Protein AF-A0A699RQ75-F1 (afdb_monomer_lite)

Radius of gyration: 29.53 Å; chains: 1; bounding box: 71×36×92 Å

InterPro domains:
  IPR000270 PB1 domain [PF00564] (48-129)
  IPR000270 PB1 domain [SM00666] (47-130)
  IPR045012 Protein NLP [PTHR32002] (38-127)
  IPR053793 PB1-like domain [PS51745] (47-130)

Organism: Tanacetum cinerariifolium (NCBI:txid118510)

Foldseek 3Di:
DDDDDDDDDDDDDDDDDDDDPVVVVVVVVVVVVVVVVVVVVVVPQLWAWEWEDEPNDIDIDTDGLVVWDQVVQVVVCVVVVHDRPQKWKWFQFLVRDTHTDPTSVSVVVQQVRDPDPPDHSYTYIYIGGPDDPPPPPDD

Sequence (139 aa):
TKIPKLIQAPVVTSTSEEAPASVVAAQFKETMREQFIENATKSRVKILTIKATYNENMVKFPFTLLDGLEKLKEMVATRFQLKPGSFKLKYVDKDGDEILIACDTDLMGSVGDSKQPVNSSVIRLLVFSAAPYQCTIYM

Secondary structure (DSSP, 8-state):
--PPPP-PPP----------THHHHHHHHHHHHHHHHHHHHHS---EEEEEEEETTEEEEEEEEGGGHHHHHHHHHHHHHTPPTTSEEEEEE-SSS-EEE--SHHHHHHTTTS-SS-TT--EEEEEEEE----------

pLDDT: mean 72.74, std 22.21, range [28.16, 97.19]

Structure (mmCIF, N/CA/C/O backbone):
data_AF-A0A699RQ75-F1
#
_entry.id   AF-A0A699RQ75-F1
#
loop_
_atom_site.group_PDB
_atom_site.id
_atom_site.type_symbol
_atom_site.label_atom_id
_atom_site.label_alt_id
_atom_site.label_comp_id
_atom_site.label_asym_id
_atom_site.label_entity_id
_atom_site.label_seq_id
_atom_site.pdbx_PDB_ins_code
_atom_site.Cartn_x
_atom_site.Cartn_y
_atom_site.Cartn_z
_atom_site.occupancy
_atom_site.B_iso_or_equiv
_atom_site.auth_seq_id
_atom_site.auth_comp_id
_atom_site.auth_asym_id
_atom_site.auth_atom_id
_atom_site.pdbx_PDB_model_num
ATOM 1 N N . THR A 1 1 ? 54.464 -14.192 -54.709 1.00 39.09 1 THR A N 1
ATOM 2 C CA . THR A 1 1 ? 54.942 -13.240 -53.684 1.00 39.09 1 THR A CA 1
ATOM 3 C C . THR A 1 1 ? 55.062 -11.875 -54.326 1.00 39.09 1 THR A C 1
ATOM 5 O O . THR A 1 1 ? 55.949 -11.678 -55.144 1.00 39.09 1 THR A O 1
ATOM 8 N N . LYS A 1 2 ? 54.107 -10.972 -54.084 1.00 41.41 2 LYS A N 1
ATOM 9 C CA . LYS A 1 2 ? 54.086 -9.635 -54.696 1.00 41.41 2 LYS A CA 1
ATOM 10 C C . LYS A 1 2 ? 53.801 -8.630 -53.585 1.00 41.41 2 LYS A C 1
ATOM 12 O O . LYS A 1 2 ? 52.684 -8.546 -53.092 1.00 41.41 2 LYS A O 1
ATOM 17 N N . ILE A 1 3 ? 54.866 -7.976 -53.140 1.00 43.72 3 ILE A N 1
ATOM 18 C CA . ILE A 1 3 ? 54.873 -6.954 -52.093 1.00 43.72 3 ILE A CA 1
ATOM 19 C C . ILE A 1 3 ? 54.299 -5.668 -52.708 1.00 43.72 3 ILE A C 1
ATOM 21 O O . ILE A 1 3 ? 54.833 -5.226 -53.730 1.00 43.72 3 ILE A O 1
ATOM 25 N N . PRO A 1 4 ? 53.243 -5.049 -52.154 1.00 38.00 4 PRO A N 1
ATOM 26 C CA . PRO A 1 4 ? 52.854 -3.708 -52.555 1.00 38.00 4 PRO A CA 1
ATOM 27 C C . PRO A 1 4 ? 53.737 -2.662 -51.866 1.00 38.00 4 PRO A C 1
ATOM 29 O O . PRO A 1 4 ? 54.040 -2.739 -50.677 1.00 38.00 4 PRO A O 1
ATOM 32 N N . LYS A 1 5 ? 54.145 -1.689 -52.679 1.00 39.38 5 LYS A N 1
ATOM 33 C CA . LYS A 1 5 ? 54.953 -0.515 -52.354 1.00 39.38 5 LYS A CA 1
ATOM 34 C C . LYS A 1 5 ? 54.253 0.389 -51.332 1.00 39.38 5 LYS A C 1
ATOM 36 O O . LYS A 1 5 ? 53.074 0.696 -51.474 1.00 39.38 5 LYS A O 1
ATOM 41 N N . LEU A 1 6 ? 55.051 0.854 -50.373 1.00 35.66 6 LEU A N 1
ATOM 42 C CA . LEU A 1 6 ? 54.799 1.955 -49.444 1.00 35.66 6 LEU A CA 1
ATOM 43 C C . LEU A 1 6 ? 54.396 3.225 -50.219 1.00 35.66 6 LEU A C 1
ATOM 45 O O . LEU A 1 6 ? 55.161 3.682 -51.070 1.00 35.66 6 LEU A O 1
ATOM 49 N N . ILE A 1 7 ? 53.239 3.812 -49.906 1.00 38.34 7 ILE A N 1
ATOM 50 C CA . ILE A 1 7 ? 52.962 5.221 -50.211 1.00 38.34 7 ILE A CA 1
ATOM 51 C C . ILE A 1 7 ? 53.075 5.998 -48.903 1.00 38.34 7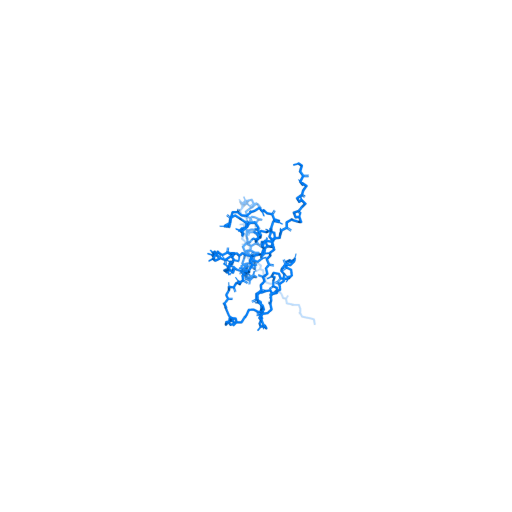 ILE A C 1
ATOM 53 O O . ILE A 1 7 ? 52.531 5.609 -47.872 1.00 38.34 7 ILE A O 1
ATOM 57 N N . GLN A 1 8 ? 53.892 7.041 -48.979 1.00 36.16 8 GLN A N 1
ATOM 58 C CA . GLN A 1 8 ? 54.394 7.866 -47.893 1.00 36.16 8 GLN A CA 1
ATOM 59 C C . GLN A 1 8 ? 53.300 8.753 -47.288 1.00 36.16 8 GLN A C 1
ATOM 61 O O . GLN A 1 8 ? 52.435 9.271 -47.992 1.00 36.16 8 GLN A O 1
ATOM 66 N N . ALA A 1 9 ? 53.394 8.944 -45.973 1.00 39.03 9 ALA A N 1
ATOM 67 C CA . ALA A 1 9 ? 52.629 9.924 -45.216 1.00 39.03 9 ALA A CA 1
ATOM 68 C C . ALA A 1 9 ? 53.045 11.361 -45.586 1.00 39.03 9 ALA A C 1
ATOM 70 O O . ALA A 1 9 ? 54.227 11.597 -45.858 1.00 39.03 9 ALA A O 1
ATOM 71 N N . PRO A 1 10 ? 52.134 12.346 -45.526 1.00 37.94 10 PRO A N 1
ATOM 72 C CA . PRO A 1 10 ? 52.540 13.736 -45.476 1.00 37.94 10 PRO A CA 1
ATOM 73 C C . PRO A 1 10 ? 53.086 14.058 -44.080 1.00 37.94 10 PRO A C 1
ATOM 75 O O . PRO A 1 10 ? 52.401 13.949 -43.065 1.00 37.94 10 PRO A O 1
ATOM 78 N N . VAL A 1 11 ? 54.353 14.463 -44.068 1.00 37.53 11 VAL A N 1
ATOM 79 C CA . VAL A 1 11 ? 54.998 15.210 -42.990 1.00 37.53 11 VAL A CA 1
ATOM 80 C C . VAL A 1 11 ? 54.204 16.497 -42.766 1.00 37.53 11 VAL A C 1
ATOM 82 O O . VAL A 1 11 ? 54.163 17.352 -43.648 1.00 37.53 11 VAL A O 1
ATOM 85 N N . VAL A 1 12 ? 53.600 16.652 -41.588 1.00 35.28 12 VAL A N 1
ATOM 86 C CA . VAL A 1 12 ? 53.259 17.973 -41.053 1.00 35.28 12 VAL A CA 1
ATOM 87 C C . VAL A 1 12 ? 53.951 18.108 -39.708 1.00 35.28 12 VAL A C 1
ATOM 89 O O . VAL A 1 12 ? 53.697 17.376 -38.755 1.00 35.28 12 VAL A O 1
ATOM 92 N N . THR A 1 13 ? 54.914 19.016 -39.730 1.00 29.62 13 THR A N 1
ATOM 93 C CA . THR A 1 13 ? 55.831 19.409 -38.676 1.00 29.62 13 THR A CA 1
ATOM 94 C C . THR A 1 13 ? 55.101 19.888 -37.422 1.00 29.62 13 THR A C 1
ATOM 96 O O . THR A 1 13 ? 54.153 20.664 -37.480 1.00 29.62 13 THR A O 1
ATOM 99 N N . SER A 1 14 ? 55.619 19.414 -36.294 1.00 36.25 14 SER A N 1
ATOM 100 C CA . SER A 1 14 ? 55.403 19.813 -34.905 1.00 36.25 14 SER A CA 1
ATOM 101 C C . SER A 1 14 ? 55.083 21.292 -34.657 1.00 36.25 14 SER A C 1
ATOM 103 O O . SER A 1 14 ? 55.879 22.166 -34.998 1.00 36.25 14 SER A O 1
ATOM 105 N N . THR A 1 15 ? 54.039 21.562 -33.874 1.00 28.16 15 THR A N 1
ATOM 106 C CA . THR A 1 15 ? 54.118 22.558 -32.795 1.00 28.16 15 THR A CA 1
ATOM 107 C C . THR A 1 15 ? 53.268 22.065 -31.626 1.00 28.16 15 THR A C 1
ATOM 109 O O . THR A 1 15 ? 52.107 21.704 -31.782 1.00 28.16 15 THR A O 1
ATOM 112 N N . SER A 1 16 ? 53.922 21.947 -30.479 1.00 46.09 16 SER A N 1
ATOM 113 C CA . SER A 1 16 ? 53.408 21.532 -29.182 1.00 46.09 16 SER A CA 1
ATOM 114 C C . SER A 1 16 ? 52.392 22.525 -28.622 1.00 46.09 16 SER A C 1
ATOM 116 O O . SER A 1 16 ? 52.750 23.682 -28.420 1.00 46.09 16 SER A O 1
ATOM 118 N N . GLU A 1 17 ? 51.201 22.056 -28.253 1.00 43.78 17 GLU A N 1
ATOM 119 C CA . GLU A 1 17 ? 50.480 22.616 -27.108 1.00 43.78 17 GLU A CA 1
ATOM 120 C C . GLU A 1 17 ? 49.604 21.529 -26.468 1.00 43.78 17 GLU A C 1
ATOM 122 O O . GLU A 1 17 ? 48.671 20.990 -27.062 1.00 43.78 17 GLU A O 1
ATOM 127 N N . GLU A 1 18 ? 50.011 21.133 -25.267 1.00 45.97 18 GLU A N 1
ATOM 128 C CA . GLU A 1 18 ? 49.393 20.131 -24.407 1.00 45.97 18 GLU A CA 1
ATOM 129 C C . GLU A 1 18 ? 48.084 20.700 -23.827 1.00 45.97 18 GLU A C 1
ATOM 131 O O . GLU A 1 18 ? 48.111 21.613 -23.003 1.00 45.97 18 GLU A O 1
ATOM 136 N N . ALA A 1 19 ? 46.927 20.163 -24.220 1.00 50.69 19 ALA A N 1
ATOM 137 C CA . ALA A 1 19 ? 45.686 20.340 -23.462 1.00 50.69 19 ALA A CA 1
ATOM 138 C C . ALA A 1 19 ? 45.546 19.162 -22.474 1.00 50.69 19 ALA A C 1
ATOM 140 O O . ALA A 1 19 ? 45.756 18.012 -22.872 1.00 50.69 19 ALA A O 1
ATOM 141 N N . PRO A 1 20 ? 45.227 19.398 -21.187 1.00 47.38 20 PRO A N 1
ATOM 142 C CA . PRO A 1 20 ? 45.427 18.402 -20.140 1.00 47.38 20 PRO A CA 1
ATOM 143 C C . PRO A 1 20 ? 44.489 17.198 -20.299 1.00 47.38 20 PRO A C 1
ATOM 145 O O . PRO A 1 20 ? 43.290 17.341 -20.544 1.00 47.38 20 PRO A O 1
ATOM 148 N N . ALA A 1 21 ? 45.023 15.999 -20.041 1.00 48.56 21 ALA A N 1
ATOM 149 C CA . ALA A 1 21 ? 44.322 14.708 -20.026 1.00 48.56 21 ALA A CA 1
ATOM 150 C C . ALA A 1 21 ? 43.077 14.640 -19.101 1.00 48.56 21 ALA A C 1
ATOM 152 O O . ALA A 1 21 ? 42.370 13.631 -19.073 1.00 48.56 21 ALA A O 1
ATOM 153 N N . SER A 1 22 ? 42.785 15.702 -18.344 1.00 50.28 22 SER A N 1
ATOM 154 C CA . SER A 1 22 ? 41.638 15.815 -17.441 1.00 50.28 22 SER A CA 1
ATOM 155 C C . SER A 1 22 ? 40.298 16.031 -18.157 1.00 50.28 22 SER A C 1
ATOM 157 O O . SER A 1 22 ? 39.270 15.613 -17.626 1.00 50.28 22 SER A O 1
ATOM 159 N N . VAL A 1 23 ? 40.282 16.626 -19.356 1.00 47.28 23 VAL A N 1
ATOM 160 C CA . VAL A 1 23 ? 39.027 16.983 -20.052 1.00 47.28 23 VAL A CA 1
ATOM 161 C C . VAL A 1 23 ? 38.372 15.757 -20.706 1.00 47.28 23 VAL A C 1
ATOM 163 O O . VAL A 1 23 ? 37.165 15.546 -20.585 1.00 47.28 23 VAL A O 1
ATOM 166 N N . VAL A 1 24 ? 39.178 14.872 -21.302 1.00 46.12 24 VAL A N 1
ATOM 167 C CA . VAL A 1 24 ? 38.698 13.662 -22.000 1.00 46.12 24 VAL A CA 1
ATOM 168 C C . VAL A 1 24 ? 38.144 12.619 -21.015 1.00 46.12 24 VAL A C 1
ATOM 170 O O . VAL A 1 24 ? 37.141 11.958 -21.284 1.00 46.12 24 VAL A O 1
ATOM 173 N N . ALA A 1 25 ? 38.744 12.508 -19.824 1.00 49.12 25 ALA A N 1
ATOM 174 C CA . ALA A 1 25 ? 38.281 11.599 -18.774 1.00 49.12 25 ALA A CA 1
ATOM 175 C C . ALA A 1 25 ? 36.965 12.053 -18.113 1.00 49.12 25 ALA A C 1
ATOM 177 O O . ALA A 1 25 ? 36.227 11.217 -17.590 1.00 49.12 25 ALA A O 1
ATOM 178 N N . ALA A 1 26 ? 36.663 13.355 -18.123 1.00 47.38 26 ALA A N 1
ATOM 179 C CA . ALA A 1 26 ? 35.400 13.891 -17.620 1.00 47.38 26 ALA A CA 1
ATOM 180 C C . ALA A 1 26 ? 34.248 13.619 -18.604 1.00 47.38 26 ALA A C 1
ATOM 182 O O . ALA A 1 26 ? 33.221 13.078 -18.195 1.00 47.38 26 ALA A O 1
ATOM 183 N N . GLN A 1 27 ? 34.467 13.848 -19.905 1.00 46.44 27 GLN A N 1
ATOM 184 C CA . GLN A 1 27 ? 33.473 13.571 -20.954 1.00 46.44 27 GLN A CA 1
ATOM 185 C C . GLN A 1 27 ? 33.094 12.084 -21.048 1.00 46.44 27 GLN A C 1
ATOM 187 O O . GLN A 1 27 ? 31.926 11.750 -21.260 1.00 46.44 27 GLN A O 1
ATOM 192 N N . PHE A 1 28 ? 34.042 11.170 -20.808 1.00 48.09 28 PHE A N 1
ATOM 193 C CA . PHE A 1 28 ? 33.754 9.731 -20.775 1.00 48.09 28 PHE A CA 1
ATOM 194 C C . PHE A 1 28 ? 32.910 9.319 -19.550 1.00 48.09 28 PHE A C 1
ATOM 196 O O . PHE A 1 28 ? 32.088 8.406 -19.628 1.00 48.09 28 PHE A O 1
ATOM 203 N N . LYS A 1 29 ? 33.072 10.010 -18.412 1.00 50.50 29 LYS A N 1
ATOM 204 C CA . LYS A 1 29 ? 32.315 9.743 -17.175 1.00 50.50 29 LYS A CA 1
ATOM 205 C C . LYS A 1 29 ? 30.895 10.303 -17.216 1.00 50.50 29 LYS A C 1
ATOM 207 O O . LYS A 1 29 ? 30.004 9.715 -16.607 1.00 50.50 29 LYS A O 1
ATOM 212 N N . GLU A 1 30 ? 30.687 11.412 -17.915 1.00 53.38 30 GLU A N 1
ATOM 213 C CA . GLU A 1 30 ? 29.378 12.056 -18.060 1.00 53.38 30 GLU A CA 1
ATOM 214 C C . GLU A 1 30 ? 28.479 11.266 -19.020 1.00 53.38 30 GLU A C 1
ATOM 216 O O . GLU A 1 30 ? 27.371 10.884 -18.647 1.00 53.38 30 GLU A O 1
ATOM 221 N N . THR A 1 31 ? 29.037 10.829 -20.154 1.00 46.59 31 THR A N 1
ATOM 222 C CA . THR A 1 31 ? 28.352 9.965 -21.135 1.00 46.59 31 THR A CA 1
ATOM 223 C C . THR A 1 31 ? 27.869 8.639 -20.527 1.00 46.59 31 THR A C 1
ATOM 225 O O . THR A 1 31 ? 26.768 8.178 -20.822 1.00 46.59 31 THR A O 1
ATOM 228 N N . MET A 1 32 ? 28.651 8.018 -19.631 1.00 58.22 32 MET A N 1
ATOM 229 C CA . MET A 1 32 ? 28.220 6.793 -18.938 1.00 58.22 32 MET A CA 1
ATOM 230 C C . MET A 1 32 ? 27.121 7.044 -17.897 1.00 58.22 32 MET A C 1
ATOM 232 O O . MET A 1 32 ? 26.262 6.183 -17.711 1.00 58.22 32 MET A O 1
ATOM 236 N N . ARG A 1 33 ? 27.116 8.202 -17.218 1.00 59.38 33 ARG A N 1
ATOM 237 C CA . ARG A 1 33 ? 26.035 8.565 -16.283 1.00 59.38 33 ARG A CA 1
ATOM 238 C C . ARG A 1 33 ? 24.737 8.833 -17.029 1.00 59.38 33 ARG A C 1
ATOM 240 O O . ARG A 1 33 ? 23.702 8.342 -16.598 1.00 59.38 33 ARG A O 1
ATOM 247 N N . GLU A 1 34 ? 24.793 9.537 -18.152 1.00 57.44 34 GLU A N 1
ATOM 248 C CA . GLU A 1 34 ? 23.622 9.802 -18.988 1.00 57.44 34 GLU A CA 1
ATOM 249 C C . GLU A 1 34 ? 23.053 8.518 -19.592 1.00 57.44 34 GLU A C 1
ATOM 251 O O . GLU A 1 34 ? 21.852 8.299 -19.492 1.00 57.44 34 GLU A O 1
ATOM 256 N N . GLN A 1 35 ? 23.890 7.601 -20.091 1.00 55.19 35 GLN A N 1
ATOM 257 C CA . GLN A 1 35 ? 23.431 6.286 -20.560 1.00 55.19 35 GLN A CA 1
ATOM 258 C C . GLN A 1 35 ? 22.867 5.411 -19.431 1.00 55.19 35 GLN A C 1
ATOM 260 O O . GLN A 1 35 ? 21.936 4.637 -19.655 1.00 55.19 35 GLN A O 1
ATOM 265 N N . PHE A 1 36 ? 23.391 5.522 -18.206 1.00 55.66 36 PHE A N 1
ATOM 266 C CA . PHE A 1 36 ? 22.830 4.829 -17.044 1.00 55.66 36 PHE A CA 1
ATOM 267 C C . PHE A 1 36 ? 21.477 5.425 -16.632 1.00 55.66 36 PHE A C 1
ATOM 269 O O . PHE A 1 36 ? 20.553 4.679 -16.321 1.00 55.66 36 PHE A O 1
ATOM 276 N N . ILE A 1 37 ? 21.326 6.751 -16.693 1.00 59.12 37 ILE A N 1
ATOM 277 C CA . ILE A 1 37 ? 20.065 7.458 -16.433 1.00 59.12 37 ILE A CA 1
ATOM 278 C C . ILE A 1 37 ? 19.044 7.172 -17.547 1.00 59.12 37 ILE A C 1
ATOM 280 O O . ILE A 1 37 ? 17.874 6.932 -17.259 1.00 59.12 37 ILE A O 1
ATOM 284 N N . GLU A 1 38 ? 19.462 7.109 -18.811 1.00 56.47 38 GLU A N 1
ATOM 285 C CA . GLU A 1 38 ? 18.605 6.768 -19.951 1.00 56.47 38 GLU A CA 1
ATOM 286 C C . GLU A 1 38 ? 18.151 5.302 -19.883 1.00 56.47 38 GLU A C 1
ATOM 288 O O . GLU A 1 38 ? 16.973 4.997 -20.051 1.00 56.47 38 GLU A O 1
ATOM 293 N N . ASN A 1 39 ? 19.041 4.376 -19.522 1.00 54.97 39 ASN A N 1
ATOM 294 C CA . ASN A 1 39 ? 18.662 2.979 -19.316 1.00 54.97 39 ASN A CA 1
ATOM 295 C C . ASN A 1 39 ? 17.797 2.783 -18.059 1.00 54.97 39 ASN A C 1
ATOM 297 O O . ASN A 1 39 ? 16.862 1.986 -18.101 1.00 54.97 39 ASN A O 1
ATOM 301 N N . ALA A 1 40 ? 18.027 3.547 -16.985 1.00 50.41 40 ALA A N 1
ATOM 302 C CA . ALA A 1 40 ? 17.187 3.551 -15.783 1.00 50.41 40 ALA A CA 1
ATOM 303 C C . ALA A 1 40 ? 15.800 4.179 -16.027 1.00 50.41 40 ALA A C 1
ATOM 305 O O . ALA A 1 40 ? 14.806 3.759 -15.437 1.00 50.41 40 ALA A O 1
ATOM 306 N N . THR A 1 41 ? 15.697 5.155 -16.934 1.00 51.19 41 THR A N 1
ATOM 307 C CA . THR A 1 41 ? 14.412 5.728 -17.379 1.00 51.19 41 THR A CA 1
ATOM 308 C C . THR A 1 41 ? 13.694 4.818 -18.384 1.00 51.19 41 THR A C 1
ATOM 310 O O . THR A 1 41 ? 12.461 4.790 -18.424 1.00 51.19 41 THR A O 1
ATOM 313 N N . LYS A 1 42 ? 14.438 3.992 -19.131 1.00 48.97 42 LYS A N 1
ATOM 314 C CA . LYS A 1 42 ? 13.911 2.939 -20.014 1.00 48.97 42 LYS A CA 1
ATOM 315 C C . LYS A 1 42 ? 13.465 1.690 -19.242 1.00 48.97 42 LYS A C 1
ATOM 317 O O . LYS A 1 42 ? 12.460 1.085 -19.621 1.00 48.97 42 LYS A O 1
ATOM 322 N N . SER A 1 43 ? 14.099 1.363 -18.110 1.00 51.69 43 SER A N 1
ATOM 323 C CA . SER A 1 43 ? 13.559 0.460 -17.081 1.00 51.69 43 SER A CA 1
ATOM 324 C C . SER A 1 43 ? 12.537 1.212 -16.224 1.00 51.69 43 SER A C 1
ATOM 326 O O . SER A 1 43 ? 12.766 1.495 -15.053 1.00 51.69 43 SER A O 1
ATOM 328 N N . ARG A 1 44 ? 11.434 1.625 -16.855 1.00 57.53 44 ARG A N 1
ATOM 329 C CA . ARG A 1 44 ? 10.414 2.524 -16.298 1.00 57.53 44 ARG A CA 1
ATOM 330 C C . ARG A 1 44 ? 10.168 2.266 -14.812 1.00 57.53 44 ARG A C 1
ATOM 332 O O . ARG A 1 44 ? 9.493 1.301 -14.452 1.00 57.53 44 ARG A O 1
ATOM 339 N N . VAL A 1 45 ? 10.653 3.176 -13.973 1.00 60.94 45 VAL A N 1
ATOM 340 C CA . VAL A 1 45 ? 10.161 3.364 -12.611 1.00 60.94 45 VAL A CA 1
ATOM 341 C C . VAL A 1 45 ? 8.649 3.553 -12.732 1.00 60.94 45 VAL A C 1
ATOM 343 O O . VAL A 1 45 ? 8.172 4.603 -13.164 1.00 60.94 45 VAL A O 1
ATOM 346 N N . LYS A 1 46 ? 7.879 2.484 -12.503 1.00 74.50 46 LYS A N 1
ATOM 347 C CA . LYS A 1 46 ? 6.438 2.492 -12.754 1.00 74.50 46 LYS A CA 1
ATOM 348 C C . LYS A 1 46 ? 5.780 3.272 -11.623 1.00 74.50 46 LYS A C 1
ATOM 350 O O . LYS A 1 46 ? 5.531 2.725 -10.552 1.00 74.50 46 LYS A O 1
ATOM 355 N N . ILE A 1 47 ? 5.524 4.555 -11.867 1.00 84.06 47 ILE A N 1
ATOM 356 C CA . ILE A 1 47 ? 4.715 5.380 -10.973 1.00 84.06 47 ILE A CA 1
ATOM 357 C C . ILE A 1 47 ? 3.265 4.915 -11.106 1.00 84.06 47 ILE A C 1
ATOM 359 O O . ILE A 1 47 ? 2.682 4.919 -12.193 1.00 84.06 47 ILE A O 1
ATOM 363 N N . LEU A 1 48 ? 2.693 4.502 -9.983 1.00 88.12 48 LEU A N 1
ATOM 364 C CA . LEU A 1 48 ? 1.312 4.079 -9.849 1.00 88.12 48 LEU A CA 1
ATOM 365 C C . LEU A 1 48 ? 0.538 5.071 -8.992 1.00 88.12 48 LEU A C 1
ATOM 367 O O . LEU A 1 48 ? 1.091 5.786 -8.172 1.00 88.12 48 LEU A O 1
ATOM 371 N N . THR A 1 49 ? -0.771 5.109 -9.165 1.00 92.62 49 THR A N 1
ATOM 372 C CA . THR A 1 49 ? -1.696 5.797 -8.276 1.00 92.62 49 THR A CA 1
ATOM 373 C C . THR A 1 49 ? -2.202 4.801 -7.244 1.00 92.62 49 THR A C 1
ATOM 375 O O . THR A 1 49 ? -2.908 3.852 -7.574 1.00 92.62 49 THR A O 1
ATOM 378 N N . ILE A 1 50 ? -1.896 5.031 -5.978 1.00 94.56 50 ILE A N 1
ATOM 379 C CA . ILE A 1 50 ? -2.519 4.308 -4.876 1.00 94.56 50 ILE A CA 1
ATOM 380 C C . ILE A 1 50 ? -3.871 4.941 -4.592 1.00 94.56 50 ILE A C 1
ATOM 382 O O . ILE A 1 50 ? -3.987 6.162 -4.486 1.00 94.56 50 ILE A O 1
ATOM 386 N N . LYS A 1 51 ? -4.896 4.107 -4.453 1.00 95.56 51 LYS A N 1
ATOM 387 C CA . LYS A 1 51 ? -6.224 4.470 -3.966 1.00 95.56 51 LYS A CA 1
ATOM 388 C C . LYS A 1 51 ? -6.490 3.646 -2.712 1.00 95.56 51 LYS A C 1
ATOM 390 O O . LYS A 1 51 ? -6.924 2.503 -2.818 1.00 95.56 51 LYS A O 1
ATOM 395 N N . ALA A 1 52 ? -6.191 4.216 -1.552 1.00 96.50 52 ALA A N 1
ATOM 396 C CA . ALA A 1 52 ? -6.357 3.545 -0.269 1.00 96.50 52 ALA A CA 1
ATOM 397 C C . ALA A 1 52 ? -7.667 3.981 0.392 1.00 96.50 52 ALA A C 1
ATOM 399 O O . ALA A 1 52 ? -7.967 5.177 0.430 1.00 96.50 52 ALA A O 1
ATOM 400 N N . THR A 1 53 ? -8.420 3.019 0.916 1.00 97.19 53 THR A N 1
ATOM 401 C CA . THR A 1 53 ? -9.663 3.241 1.659 1.00 97.19 53 THR A CA 1
ATOM 402 C C . THR A 1 53 ? -9.496 2.761 3.098 1.00 97.19 53 THR A C 1
ATOM 404 O O . THR A 1 53 ? -9.053 1.636 3.324 1.00 97.19 53 THR A O 1
ATOM 407 N N . TYR A 1 54 ? -9.857 3.611 4.058 1.00 95.88 54 TYR A N 1
ATOM 408 C CA . TYR A 1 54 ? -9.916 3.302 5.484 1.00 95.88 54 TYR A CA 1
ATOM 409 C C . TYR A 1 54 ? -11.267 3.768 6.031 1.00 95.88 54 TYR A C 1
ATOM 411 O O . TYR A 1 54 ? -11.557 4.967 6.025 1.00 95.88 54 TYR A O 1
ATOM 419 N N . ASN A 1 55 ? -12.097 2.829 6.495 1.00 90.00 55 ASN A N 1
ATOM 420 C CA . ASN A 1 55 ? -13.511 3.075 6.800 1.00 90.00 55 ASN A CA 1
ATOM 421 C C . ASN A 1 55 ? -14.217 3.725 5.588 1.00 90.00 55 ASN A C 1
ATOM 423 O O . ASN A 1 55 ? -14.143 3.201 4.480 1.00 90.00 55 ASN A O 1
ATOM 427 N N . GLU A 1 56 ? -14.854 4.881 5.775 1.00 92.88 56 GLU A N 1
ATOM 428 C CA . GLU A 1 56 ? -15.528 5.647 4.714 1.00 92.88 56 GLU A CA 1
ATOM 429 C C . GLU A 1 56 ? -14.595 6.647 4.006 1.00 92.88 56 GLU A C 1
ATOM 431 O O . GLU A 1 56 ? -14.965 7.267 3.009 1.00 92.88 56 GLU A O 1
ATOM 436 N N . ASN A 1 57 ? -13.362 6.801 4.501 1.00 95.06 57 ASN A N 1
ATOM 437 C CA . ASN A 1 57 ? -12.402 7.765 3.981 1.00 95.06 57 ASN A CA 1
ATOM 438 C C . ASN A 1 57 ? -11.506 7.142 2.917 1.00 95.06 57 ASN A C 1
ATOM 440 O O . ASN A 1 57 ? -11.069 5.994 3.016 1.00 95.06 57 ASN A O 1
ATOM 444 N N . MET A 1 58 ? -11.162 7.941 1.913 1.00 96.75 58 MET A N 1
ATOM 445 C CA . MET A 1 58 ? -10.356 7.494 0.789 1.00 96.75 58 MET A CA 1
ATOM 446 C C . MET A 1 58 ? -9.312 8.538 0.421 1.00 96.75 58 MET A C 1
ATOM 448 O O . MET A 1 58 ? -9.629 9.708 0.217 1.00 96.75 58 MET A O 1
ATOM 452 N N . VAL A 1 59 ? -8.074 8.087 0.246 1.00 96.56 59 VAL A N 1
ATOM 453 C CA . VAL A 1 59 ? -6.960 8.926 -0.199 1.00 96.56 59 VAL A CA 1
ATOM 454 C C . VAL A 1 59 ? -6.397 8.398 -1.508 1.00 96.56 59 VAL A C 1
ATOM 456 O O . VAL A 1 59 ? -6.416 7.196 -1.785 1.00 96.56 59 VAL A O 1
ATOM 459 N N . LYS A 1 60 ? -5.899 9.319 -2.333 1.00 95.94 60 LYS A N 1
ATOM 460 C CA . LYS A 1 60 ? -5.222 8.997 -3.587 1.00 95.94 60 LYS A CA 1
ATOM 461 C C . LYS A 1 60 ? -3.882 9.707 -3.655 1.00 95.94 60 LYS A C 1
ATOM 463 O O . LYS A 1 60 ? -3.795 10.883 -3.301 1.00 95.94 60 LYS A O 1
ATOM 468 N N . PHE A 1 61 ? -2.847 9.003 -4.091 1.00 95.56 61 PHE A N 1
ATOM 469 C CA . PHE A 1 61 ? -1.515 9.581 -4.260 1.00 95.56 61 PHE A CA 1
ATOM 470 C C . PHE A 1 61 ? -0.665 8.774 -5.248 1.00 95.56 61 PHE A C 1
ATOM 472 O O . PHE A 1 61 ? -0.886 7.570 -5.383 1.00 95.56 61 PHE A O 1
ATOM 479 N N . PRO A 1 62 ? 0.290 9.413 -5.946 1.00 94.31 62 PRO A N 1
ATOM 480 C CA . PRO A 1 62 ? 1.279 8.701 -6.742 1.00 94.31 62 PRO A CA 1
ATOM 481 C C . PRO A 1 62 ? 2.288 7.983 -5.836 1.00 94.31 62 PRO A C 1
ATOM 483 O O . PRO A 1 62 ? 2.638 8.486 -4.770 1.00 94.31 62 PRO A O 1
ATOM 486 N N . PHE A 1 63 ? 2.758 6.822 -6.271 1.00 93.38 63 PHE A N 1
ATOM 487 C CA . PHE A 1 63 ? 3.693 5.969 -5.554 1.00 93.38 63 PHE A CA 1
ATOM 488 C C . PHE A 1 63 ? 4.571 5.200 -6.539 1.00 93.38 63 PHE A C 1
ATOM 490 O O . PHE A 1 63 ? 4.086 4.703 -7.557 1.00 93.38 63 PHE A O 1
ATOM 497 N N . THR A 1 64 ? 5.850 5.075 -6.220 1.00 91.31 64 THR A N 1
ATOM 498 C CA . THR A 1 64 ? 6.802 4.296 -7.002 1.00 91.31 64 THR A CA 1
ATOM 499 C C . THR A 1 64 ? 6.959 2.922 -6.367 1.00 91.31 64 THR A C 1
ATOM 501 O O . THR A 1 64 ? 7.363 2.821 -5.218 1.00 91.31 64 THR A O 1
ATOM 504 N N . LEU A 1 65 ? 6.701 1.845 -7.116 1.00 86.69 65 LEU A N 1
ATOM 505 C CA . LEU A 1 65 ? 6.830 0.480 -6.580 1.00 86.69 65 LEU A CA 1
ATOM 506 C C . LEU A 1 65 ? 8.230 0.148 -6.040 1.00 86.69 65 LEU A C 1
ATOM 508 O O . LEU A 1 65 ? 8.349 -0.651 -5.118 1.00 86.69 65 LEU A O 1
ATOM 512 N N . LEU A 1 66 ? 9.273 0.771 -6.599 1.00 87.12 66 LEU A N 1
ATOM 513 C CA . LEU A 1 66 ? 10.654 0.597 -6.140 1.00 87.12 66 LEU A CA 1
ATOM 514 C C . LEU A 1 66 ? 10.895 1.155 -4.729 1.00 87.12 66 LEU A C 1
ATOM 516 O O . LEU A 1 66 ? 11.876 0.769 -4.105 1.00 87.12 66 LEU A O 1
ATOM 520 N N . ASP A 1 67 ? 10.013 2.022 -4.221 1.00 91.38 67 ASP A N 1
ATOM 521 C CA . ASP A 1 67 ? 10.118 2.560 -2.861 1.00 91.38 67 ASP A CA 1
ATOM 522 C C . ASP A 1 67 ? 9.725 1.517 -1.795 1.00 91.38 67 ASP A C 1
ATOM 524 O O . ASP A 1 67 ? 10.036 1.689 -0.616 1.00 91.38 67 ASP A O 1
ATOM 528 N N . GLY A 1 68 ? 9.048 0.434 -2.196 1.00 93.25 68 GLY A N 1
ATOM 529 C CA . GLY A 1 68 ? 8.741 -0.711 -1.338 1.00 93.25 68 GLY A CA 1
ATOM 530 C C . GLY A 1 68 ? 7.556 -0.535 -0.378 1.00 93.25 68 GLY A C 1
ATOM 531 O O . GLY A 1 68 ? 6.984 0.540 -0.175 1.00 93.25 68 GLY A O 1
ATOM 532 N N . LEU A 1 69 ? 7.157 -1.643 0.240 1.00 94.75 69 LEU A N 1
ATOM 533 C CA . LEU A 1 69 ? 5.988 -1.753 1.107 1.00 94.75 69 LEU A CA 1
ATOM 534 C C . LEU A 1 69 ? 6.113 -0.916 2.381 1.00 94.75 69 LEU A C 1
ATOM 536 O O . LEU A 1 69 ? 5.113 -0.381 2.863 1.00 94.75 69 LEU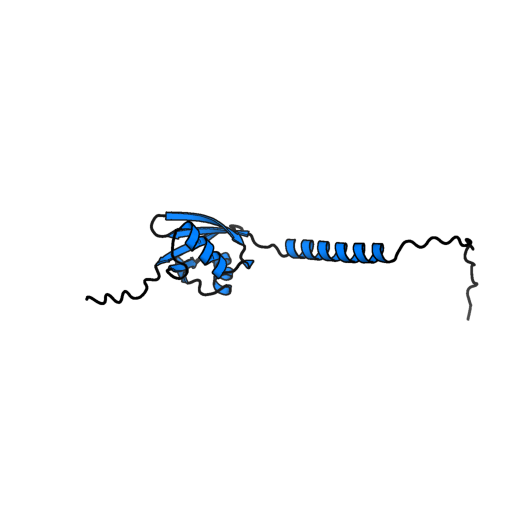 A O 1
ATOM 540 N N . GLU A 1 70 ? 7.312 -0.804 2.946 1.00 95.00 70 GLU A N 1
ATOM 541 C CA . GLU A 1 70 ? 7.540 0.018 4.135 1.00 95.00 70 GLU A CA 1
ATOM 542 C C . GLU A 1 70 ? 7.217 1.485 3.844 1.00 95.00 70 GLU A C 1
ATOM 544 O O . GLU A 1 70 ? 6.411 2.090 4.558 1.00 95.00 70 GLU A O 1
ATOM 549 N N . LYS A 1 71 ? 7.717 2.019 2.721 1.00 95.75 71 LYS A N 1
ATOM 550 C CA . LYS A 1 71 ? 7.425 3.396 2.324 1.00 95.75 71 LYS A CA 1
ATOM 551 C C . LYS A 1 71 ? 5.944 3.617 2.051 1.00 95.75 71 LYS A C 1
ATOM 553 O O . LYS A 1 71 ? 5.372 4.632 2.456 1.00 95.75 71 LYS A O 1
ATOM 558 N N . LEU A 1 72 ? 5.298 2.646 1.409 1.00 95.69 72 LEU A N 1
ATOM 559 C CA . LEU A 1 72 ? 3.859 2.678 1.185 1.00 95.69 72 LEU A CA 1
ATOM 560 C C . LEU A 1 72 ? 3.082 2.753 2.509 1.00 95.69 72 LEU A C 1
ATOM 562 O O . LEU A 1 72 ? 2.166 3.567 2.639 1.00 95.69 72 LEU A O 1
ATOM 566 N N . LYS A 1 73 ? 3.455 1.939 3.506 1.00 95.56 73 LYS A N 1
ATOM 567 C CA . LYS A 1 73 ? 2.841 1.962 4.841 1.00 95.56 73 LYS A CA 1
ATOM 568 C C . LYS A 1 73 ? 3.037 3.318 5.518 1.00 95.56 73 LYS A C 1
ATOM 570 O O . LYS A 1 73 ? 2.066 3.856 6.040 1.00 95.56 73 LYS A O 1
ATOM 575 N N . GLU A 1 74 ? 4.230 3.907 5.472 1.00 96.06 74 GLU A N 1
ATOM 576 C CA . GLU A 1 74 ? 4.459 5.254 6.016 1.00 96.06 74 GLU A CA 1
ATOM 577 C C . GLU A 1 74 ? 3.512 6.286 5.398 1.00 96.06 74 GLU A C 1
ATOM 579 O O . GLU A 1 74 ? 2.831 7.018 6.113 1.00 96.06 74 GLU A O 1
ATOM 584 N N . MET A 1 75 ? 3.413 6.316 4.067 1.00 96.62 75 MET A N 1
ATOM 585 C CA . MET A 1 75 ? 2.560 7.277 3.369 1.00 96.62 75 MET A CA 1
ATOM 586 C C . MET A 1 75 ? 1.082 7.093 3.719 1.00 96.62 75 MET A C 1
ATOM 588 O O . MET A 1 75 ? 0.377 8.076 3.959 1.00 96.62 75 MET A O 1
ATOM 592 N N . VAL A 1 76 ? 0.606 5.846 3.782 1.00 96.44 76 VAL A N 1
ATOM 593 C CA . VAL A 1 76 ? -0.769 5.538 4.203 1.00 96.44 76 VAL A CA 1
ATOM 594 C C . VAL 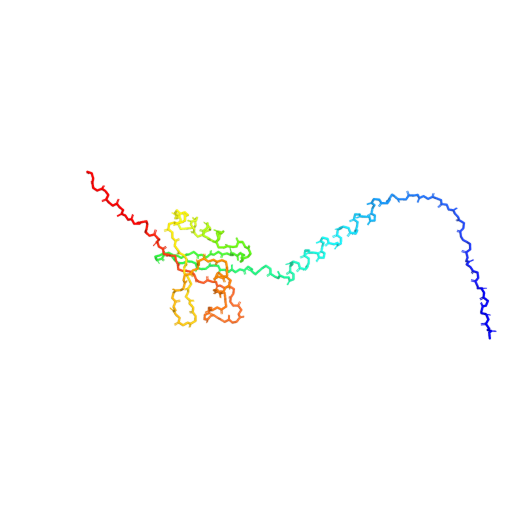A 1 76 ? -1.002 5.985 5.648 1.00 96.44 76 VAL A C 1
ATOM 596 O O . VAL A 1 76 ? -1.999 6.655 5.919 1.00 96.44 76 VAL A O 1
ATOM 599 N N . ALA A 1 77 ? -0.070 5.680 6.555 1.00 95.75 77 ALA A N 1
ATOM 600 C CA . ALA A 1 77 ? -0.135 6.088 7.954 1.00 95.75 77 ALA A CA 1
ATOM 601 C C . ALA A 1 77 ? -0.241 7.609 8.091 1.00 95.75 77 ALA A C 1
ATOM 603 O O . ALA A 1 77 ? -1.144 8.101 8.761 1.00 95.75 77 ALA A O 1
ATOM 604 N N . THR A 1 78 ? 0.617 8.362 7.396 1.00 96.19 78 THR A N 1
ATOM 605 C CA . THR A 1 78 ? 0.596 9.829 7.417 1.00 96.19 78 THR A CA 1
ATOM 606 C C . THR A 1 78 ? -0.734 10.385 6.919 1.00 96.19 78 THR A C 1
ATOM 608 O O . THR A 1 78 ? -1.302 11.275 7.545 1.00 96.19 78 THR A O 1
ATOM 611 N N . ARG A 1 79 ? -1.263 9.867 5.805 1.00 96.88 79 ARG A N 1
ATOM 612 C CA . ARG A 1 79 ? -2.492 10.401 5.196 1.00 96.88 79 ARG A CA 1
ATOM 613 C C . ARG A 1 79 ? -3.749 10.111 6.014 1.00 96.88 79 ARG A C 1
ATOM 615 O O . ARG A 1 79 ? -4.663 10.929 5.994 1.00 96.88 79 ARG A O 1
ATOM 622 N N . PHE A 1 80 ? -3.786 8.991 6.734 1.00 95.62 80 PHE A N 1
ATOM 623 C CA . PHE A 1 80 ? -4.899 8.632 7.619 1.00 95.62 80 PHE A CA 1
ATOM 624 C C . PHE A 1 80 ? -4.652 8.954 9.098 1.00 95.62 80 PHE A C 1
ATOM 626 O O . PHE A 1 80 ? -5.508 8.647 9.922 1.00 95.62 80 PHE A O 1
ATOM 633 N N . GLN A 1 81 ? -3.516 9.574 9.440 1.00 94.81 81 GLN A N 1
ATOM 634 C CA . GLN A 1 81 ? -3.112 9.872 10.822 1.00 94.81 81 GLN A CA 1
ATOM 635 C C . GLN A 1 81 ? -3.093 8.618 11.719 1.00 94.81 81 GLN A C 1
ATOM 637 O O . GLN A 1 81 ? -3.492 8.646 12.881 1.00 94.81 81 GLN A O 1
ATOM 642 N N . LEU A 1 82 ? -2.632 7.494 11.163 1.00 92.62 82 LEU A N 1
ATOM 643 C CA . LEU A 1 82 ? -2.500 6.221 11.870 1.00 92.62 82 LEU A CA 1
ATOM 644 C C . LEU A 1 82 ? -1.084 6.046 12.415 1.00 92.62 82 LEU A C 1
ATOM 646 O O . LEU A 1 82 ? -0.113 6.573 11.869 1.00 92.62 82 LEU A O 1
ATOM 650 N N . LYS A 1 83 ? -0.948 5.236 13.466 1.00 90.44 83 LYS A N 1
ATOM 651 C CA . LYS A 1 83 ? 0.366 4.837 13.971 1.00 90.44 83 LYS A CA 1
ATOM 652 C C . LYS A 1 83 ? 1.002 3.828 12.996 1.00 90.44 83 LYS A C 1
ATOM 654 O O . LYS A 1 83 ? 0.346 2.852 12.625 1.00 90.44 83 LYS A O 1
ATOM 659 N N . PRO A 1 84 ? 2.275 3.993 12.593 1.00 84.44 84 PRO A N 1
ATOM 660 C CA . PRO A 1 84 ? 2.979 2.967 11.828 1.00 84.44 84 PRO A CA 1
ATOM 661 C C . PRO A 1 84 ? 2.898 1.603 12.532 1.00 84.44 84 PRO A C 1
ATOM 663 O O . PRO A 1 84 ? 3.086 1.507 13.745 1.00 84.44 84 PRO A O 1
ATOM 666 N N . GLY A 1 85 ? 2.555 0.556 11.781 1.00 85.81 85 GLY A N 1
ATOM 667 C CA . GLY A 1 85 ? 2.381 -0.801 12.311 1.00 85.81 85 GLY A CA 1
ATOM 668 C C . GLY A 1 85 ? 1.030 -1.095 12.980 1.00 85.81 85 GLY A C 1
ATOM 669 O O . GLY A 1 85 ? 0.768 -2.253 13.286 1.00 85.81 85 GLY A O 1
ATOM 670 N N . SER A 1 86 ? 0.136 -0.113 13.160 1.00 90.62 86 SER A N 1
ATOM 671 C CA . SER A 1 86 ? -1.210 -0.349 13.723 1.00 90.62 86 SER A CA 1
ATOM 672 C C . SER A 1 86 ? -2.249 -0.780 12.686 1.00 90.62 86 SER A C 1
ATOM 674 O O . SER A 1 86 ? -3.448 -0.786 12.963 1.00 90.62 86 SER A O 1
ATOM 676 N N . PHE A 1 87 ? -1.826 -1.079 11.461 1.00 94.56 87 PHE A N 1
ATOM 677 C CA . PHE A 1 87 ? -2.716 -1.442 10.370 1.00 94.56 87 PHE A CA 1
ATOM 678 C C . PHE A 1 87 ? -2.051 -2.429 9.413 1.00 94.56 87 PHE A C 1
ATOM 680 O O . PHE A 1 87 ? -0.828 -2.581 9.370 1.00 94.56 87 PHE A O 1
ATOM 687 N N . LYS A 1 88 ? -2.891 -3.097 8.630 1.00 95.12 88 LYS A N 1
ATOM 688 C CA . LYS A 1 88 ? -2.521 -3.989 7.534 1.00 95.12 88 LYS A CA 1
ATOM 689 C C . LYS A 1 88 ? -3.076 -3.430 6.229 1.00 95.12 88 LYS A C 1
ATOM 691 O O . LYS A 1 88 ? -4.104 -2.754 6.225 1.00 95.12 88 LYS A O 1
ATOM 696 N N . LEU A 1 89 ? -2.388 -3.727 5.133 1.00 95.94 89 LEU A N 1
ATOM 697 C CA . LEU A 1 89 ? -2.819 -3.381 3.784 1.00 95.94 89 LEU A CA 1
ATOM 698 C C . LEU A 1 89 ? -3.284 -4.645 3.076 1.00 95.94 89 LEU A C 1
ATOM 700 O O . LEU A 1 89 ? -2.563 -5.641 3.074 1.00 95.94 89 LEU A O 1
ATOM 704 N N . LYS A 1 90 ? -4.460 -4.591 2.462 1.00 95.56 90 LYS A N 1
ATOM 705 C CA . LYS A 1 90 ? -4.933 -5.626 1.544 1.00 95.56 90 LYS A CA 1
ATOM 706 C C . LYS A 1 90 ? -5.219 -5.035 0.169 1.00 95.56 90 LYS A C 1
ATOM 708 O O . LYS A 1 90 ? -5.551 -3.853 0.077 1.00 95.56 90 LYS A O 1
ATOM 713 N N . TYR A 1 91 ? -5.137 -5.850 -0.873 1.00 93.50 91 TYR A N 1
ATOM 714 C CA . TYR A 1 91 ? -5.704 -5.544 -2.186 1.00 93.50 91 TYR A CA 1
ATOM 715 C C . TYR A 1 91 ? -6.877 -6.482 -2.475 1.00 93.50 91 TYR A C 1
ATOM 717 O O . TYR A 1 91 ? -7.033 -7.500 -1.809 1.00 93.50 91 TYR A O 1
ATOM 725 N N . VAL A 1 92 ? -7.714 -6.106 -3.440 1.00 90.19 92 VAL A N 1
ATOM 726 C CA . VAL A 1 92 ? -8.772 -6.977 -3.962 1.00 90.19 92 VAL A CA 1
ATOM 727 C C . VAL A 1 92 ? -8.299 -7.517 -5.301 1.00 90.19 92 VAL A C 1
ATOM 729 O O . VAL A 1 92 ? -7.961 -6.719 -6.183 1.00 90.19 92 VAL A O 1
ATOM 732 N N . ASP A 1 93 ? -8.237 -8.835 -5.434 1.00 88.81 93 ASP A N 1
ATOM 733 C CA . ASP A 1 93 ? -7.800 -9.489 -6.664 1.00 88.81 93 ASP A CA 1
ATOM 734 C C . ASP A 1 93 ? -8.913 -9.544 -7.733 1.00 88.81 93 ASP A C 1
ATOM 736 O O . ASP 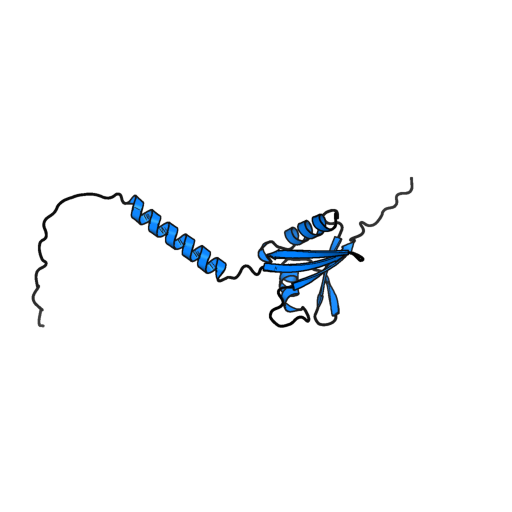A 1 93 ? -9.987 -8.935 -7.622 1.00 88.81 93 ASP A O 1
ATOM 740 N N . LYS A 1 94 ? -8.640 -10.257 -8.825 1.00 85.69 94 LYS A N 1
ATOM 741 C CA . LYS A 1 94 ? -9.575 -10.454 -9.938 1.00 85.69 94 LYS A CA 1
ATOM 742 C C . LYS A 1 94 ? -10.775 -11.330 -9.578 1.00 85.69 94 LYS A C 1
ATOM 744 O O . LYS A 1 94 ? -11.780 -11.268 -10.282 1.00 85.69 94 LYS A O 1
ATOM 749 N N . ASP A 1 95 ? -10.694 -12.124 -8.525 1.00 88.75 95 ASP A N 1
ATOM 750 C CA . ASP A 1 95 ? -11.771 -13.000 -8.079 1.00 88.75 95 ASP A CA 1
ATOM 751 C C . ASP A 1 95 ? -12.644 -12.291 -7.026 1.00 88.75 95 ASP A C 1
ATOM 753 O O . ASP A 1 95 ? -13.813 -12.627 -6.843 1.00 88.75 95 ASP A O 1
ATOM 757 N N . GLY A 1 96 ? -12.155 -11.166 -6.495 1.00 87.94 96 GLY A N 1
ATOM 758 C CA . GLY A 1 96 ? -12.835 -10.341 -5.503 1.00 87.94 96 GLY A CA 1
ATOM 759 C C . GLY A 1 96 ? -12.356 -10.616 -4.082 1.00 87.94 96 GLY A C 1
ATOM 760 O O . GLY A 1 96 ? -12.933 -10.067 -3.142 1.00 87.94 96 GLY A O 1
ATOM 761 N N . ASP A 1 97 ? -11.305 -11.418 -3.928 1.00 91.38 97 ASP A N 1
ATOM 762 C CA . ASP A 1 97 ? -10.765 -11.810 -2.640 1.00 91.38 97 ASP A CA 1
ATOM 763 C C . ASP A 1 97 ? -9.846 -10.724 -2.077 1.00 91.38 97 ASP A C 1
ATOM 765 O O . ASP A 1 97 ? -9.069 -10.078 -2.787 1.00 91.38 97 ASP A O 1
ATOM 769 N N . GLU A 1 98 ? -9.939 -10.505 -0.765 1.00 92.44 98 GLU A N 1
ATOM 770 C CA . GLU A 1 98 ? -9.100 -9.543 -0.059 1.00 92.44 98 GLU A CA 1
ATOM 771 C C . GLU A 1 98 ? -7.770 -10.174 0.374 1.00 92.44 98 GLU A C 1
ATOM 773 O O . GLU A 1 98 ? -7.677 -10.832 1.417 1.00 92.44 98 GLU A O 1
ATOM 778 N N . ILE A 1 99 ? -6.710 -9.904 -0.379 1.00 94.12 99 ILE A N 1
ATOM 779 C CA . ILE A 1 99 ? -5.393 -10.507 -0.177 1.00 94.12 99 ILE A CA 1
ATOM 780 C C . ILE A 1 99 ? -4.471 -9.562 0.600 1.00 94.12 99 ILE A C 1
ATOM 782 O O . ILE A 1 99 ? -4.322 -8.385 0.268 1.00 94.12 99 ILE A O 1
ATOM 786 N N . LEU A 1 100 ? -3.839 -10.075 1.660 1.00 95.31 100 LEU A N 1
ATOM 787 C CA . LEU A 1 100 ? -2.879 -9.337 2.488 1.00 95.31 100 LEU A CA 1
ATOM 788 C C . LEU A 1 100 ? -1.578 -9.061 1.723 1.00 95.31 100 LEU A C 1
ATOM 790 O O . LEU A 1 100 ? -0.981 -9.978 1.173 1.00 95.31 100 LEU A O 1
ATOM 794 N N . ILE A 1 101 ? -1.093 -7.819 1.784 1.00 95.31 101 ILE A N 1
ATOM 795 C CA . ILE A 1 101 ? 0.237 -7.443 1.290 1.00 95.31 101 ILE A CA 1
ATOM 796 C C . ILE A 1 101 ? 1.232 -7.564 2.448 1.00 95.31 101 ILE A C 1
AT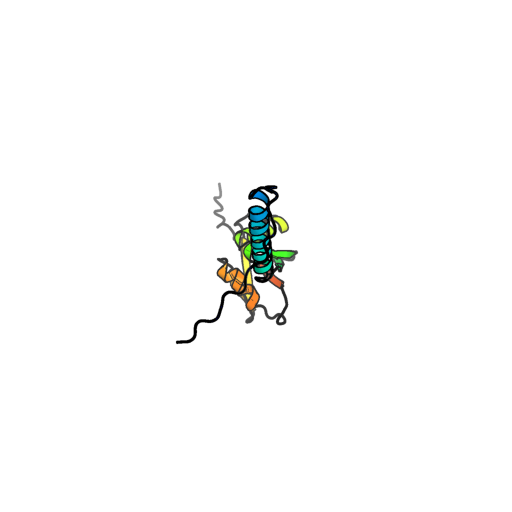OM 798 O O . ILE A 1 101 ? 1.312 -6.678 3.309 1.00 95.31 101 ILE A O 1
ATOM 802 N N . ALA A 1 102 ? 1.963 -8.677 2.502 1.00 94.88 102 ALA A N 1
ATOM 803 C CA . ALA A 1 102 ? 2.925 -8.958 3.563 1.00 94.88 102 ALA A CA 1
ATOM 804 C C . ALA A 1 102 ? 4.350 -8.527 3.187 1.00 94.88 102 ALA A C 1
ATOM 806 O O . ALA A 1 102 ? 5.109 -8.123 4.071 1.00 94.88 102 ALA A O 1
ATOM 807 N N . CYS A 1 103 ? 4.691 -8.559 1.897 1.00 94.31 103 CYS A N 1
ATOM 808 C CA . CYS A 1 103 ? 6.018 -8.221 1.385 1.00 94.31 103 CYS A CA 1
ATOM 809 C C . CYS A 1 103 ? 5.981 -7.436 0.061 1.00 94.31 103 CYS A C 1
ATOM 811 O O . CYS A 1 103 ? 4.921 -7.204 -0.523 1.00 94.31 103 CYS A O 1
ATOM 813 N N . ASP A 1 104 ? 7.160 -7.032 -0.419 1.00 93.06 104 ASP A N 1
ATOM 814 C CA . ASP A 1 104 ? 7.307 -6.314 -1.690 1.00 93.06 104 ASP A CA 1
ATOM 815 C C . ASP A 1 104 ? 6.884 -7.161 -2.895 1.00 93.06 104 ASP A C 1
ATOM 817 O O . ASP A 1 104 ? 6.306 -6.633 -3.842 1.00 93.06 104 ASP A O 1
ATOM 821 N N . THR A 1 105 ? 7.095 -8.481 -2.851 1.00 91.62 105 THR A N 1
ATOM 822 C CA . THR A 1 105 ? 6.629 -9.397 -3.903 1.00 91.62 105 THR A CA 1
ATOM 823 C C . THR A 1 105 ? 5.106 -9.351 -4.041 1.00 91.62 105 THR A C 1
ATOM 825 O O . THR A 1 105 ? 4.599 -9.242 -5.157 1.00 91.62 105 THR A O 1
ATOM 828 N N . ASP A 1 106 ? 4.378 -9.345 -2.920 1.00 92.25 106 ASP A N 1
ATOM 829 C CA . ASP A 1 106 ? 2.913 -9.235 -2.917 1.00 92.25 106 ASP A CA 1
ATOM 830 C C . ASP A 1 106 ? 2.465 -7.870 -3.455 1.00 92.25 106 ASP A C 1
ATOM 832 O O . ASP A 1 106 ? 1.506 -7.771 -4.222 1.00 92.25 106 ASP A O 1
ATOM 836 N N . LEU A 1 107 ? 3.182 -6.801 -3.081 1.00 91.06 107 LEU A N 1
ATOM 837 C CA . LEU A 1 107 ? 2.906 -5.449 -3.562 1.00 91.06 107 LEU A CA 1
ATOM 838 C C . LEU A 1 107 ? 3.067 -5.364 -5.084 1.00 91.06 107 LEU A C 1
ATOM 840 O O . LEU A 1 107 ? 2.207 -4.799 -5.761 1.00 91.06 107 LEU A O 1
ATOM 844 N N . MET A 1 108 ? 4.129 -5.958 -5.627 1.00 88.44 108 MET A N 1
ATOM 845 C CA . MET A 1 108 ? 4.356 -6.040 -7.070 1.00 88.44 108 MET A CA 1
ATOM 846 C C . MET A 1 108 ? 3.272 -6.862 -7.777 1.00 88.44 108 MET A C 1
ATOM 848 O O . MET A 1 108 ? 2.785 -6.438 -8.827 1.00 88.44 108 MET A O 1
ATOM 852 N N . GLY A 1 109 ? 2.863 -7.995 -7.195 1.00 84.75 109 GLY A N 1
ATOM 853 C CA . GLY A 1 109 ? 1.791 -8.849 -7.720 1.00 84.75 109 GLY A CA 1
ATOM 854 C C . GLY A 1 109 ? 0.443 -8.128 -7.807 1.00 84.75 109 GLY A C 1
ATOM 855 O O . GLY A 1 109 ? -0.227 -8.194 -8.837 1.00 84.75 109 GLY A O 1
ATOM 856 N N . SER A 1 110 ? 0.117 -7.304 -6.803 1.00 84.75 110 SER A N 1
ATOM 857 C CA . SER A 1 110 ? -1.163 -6.575 -6.720 1.00 84.75 110 SER A CA 1
ATOM 858 C C . SER A 1 110 ? -1.465 -5.654 -7.916 1.00 84.75 110 SER A C 1
ATOM 860 O O . SER A 1 110 ? -2.613 -5.278 -8.156 1.00 84.75 110 SER A O 1
ATOM 862 N N . VAL A 1 111 ? -0.441 -5.287 -8.690 1.00 81.94 111 VAL A N 1
ATOM 863 C CA . VAL A 1 111 ? -0.560 -4.451 -9.893 1.00 81.94 111 VAL A CA 1
ATOM 864 C C . VAL A 1 111 ? -1.139 -5.227 -11.075 1.00 81.94 111 VAL A C 1
ATOM 866 O O . VAL A 1 111 ? -1.787 -4.626 -11.932 1.00 81.94 111 VAL A O 1
ATOM 869 N N . GLY A 1 112 ? -0.866 -6.530 -11.155 1.00 68.56 112 GLY A N 1
ATOM 870 C CA . GLY A 1 112 ? -1.287 -7.397 -12.256 1.00 68.56 112 GLY A CA 1
ATOM 871 C C . GLY A 1 112 ? -2.683 -7.988 -12.072 1.00 68.56 112 GLY A C 1
ATOM 872 O O . GLY A 1 112 ? -3.364 -8.243 -13.060 1.00 68.56 112 GLY A O 1
ATOM 873 N N . ASP A 1 113 ? -3.125 -8.145 -10.824 1.00 62.00 113 ASP A N 1
ATOM 874 C CA . ASP A 1 113 ? -4.363 -8.858 -10.486 1.00 62.00 113 ASP A CA 1
ATOM 875 C C . ASP A 1 113 ? -5.608 -7.962 -10.426 1.00 62.00 113 ASP A C 1
ATOM 877 O O . ASP A 1 113 ? -6.713 -8.423 -10.148 1.00 62.00 113 ASP A O 1
ATOM 881 N N . SER A 1 114 ? -5.470 -6.664 -10.704 1.00 58.81 114 SER A N 1
ATOM 882 C CA . SER A 1 114 ? -6.611 -5.752 -10.694 1.00 58.81 114 SER A CA 1
ATOM 883 C C . SER A 1 114 ? -7.523 -5.989 -11.906 1.00 58.81 114 SER A C 1
ATOM 885 O O . SER A 1 114 ? -7.045 -6.000 -13.037 1.00 58.81 114 SER A O 1
ATOM 887 N N . LYS A 1 115 ? -8.853 -6.060 -11.707 1.00 57.50 115 LYS A N 1
ATOM 888 C CA . LYS A 1 115 ? -9.898 -6.124 -12.772 1.00 57.50 115 LYS A CA 1
ATOM 889 C C . LYS A 1 115 ? -9.896 -4.954 -13.777 1.00 57.50 115 LYS A C 1
ATOM 891 O O . LYS A 1 115 ? -10.854 -4.757 -14.524 1.00 57.50 115 LYS A O 1
ATOM 896 N N . GLN A 1 116 ? -8.900 -4.088 -13.730 1.00 57.94 116 GLN A N 1
ATOM 897 C CA . GLN A 1 116 ? -8.873 -2.855 -14.487 1.00 57.94 116 GLN A CA 1
ATOM 898 C C . GLN A 1 116 ? -8.317 -3.070 -15.908 1.00 57.94 116 GLN A C 1
ATOM 900 O O . GLN A 1 116 ? -7.631 -4.059 -16.163 1.00 57.94 116 GLN A O 1
ATOM 905 N N . PRO A 1 117 ? -8.634 -2.173 -16.864 1.00 52.59 117 PRO A N 1
ATOM 906 C CA . PRO A 1 117 ? -8.100 -2.260 -18.221 1.00 52.59 117 PRO A CA 1
ATOM 907 C C . PRO A 1 117 ? -6.568 -2.335 -18.217 1.00 52.59 117 PRO A C 1
ATOM 909 O O . PRO A 1 117 ? -5.922 -1.799 -17.321 1.00 52.59 117 PRO A O 1
ATOM 912 N N . VAL A 1 118 ? -6.008 -2.961 -19.258 1.00 52.25 118 VAL A N 1
ATOM 913 C CA . VAL A 1 118 ? -4.598 -3.375 -19.472 1.00 52.25 118 VAL A CA 1
ATOM 914 C C . VAL A 1 118 ? -3.512 -2.275 -19.335 1.00 52.25 118 VAL A C 1
ATOM 916 O O . VAL A 1 118 ? -2.350 -2.465 -19.678 1.00 52.25 118 VAL A O 1
ATOM 919 N N . ASN A 1 119 ? -3.850 -1.100 -18.818 1.00 55.81 119 ASN A N 1
ATOM 920 C CA . ASN A 1 119 ? -2.988 0.065 -18.656 1.00 55.81 119 ASN A CA 1
ATOM 921 C C . ASN A 1 119 ? -3.326 0.932 -17.430 1.00 55.81 119 ASN A C 1
ATOM 923 O O . ASN A 1 119 ? -2.767 2.020 -17.279 1.00 55.81 119 ASN A O 1
ATOM 927 N N . SER A 1 120 ? -4.237 0.510 -16.557 1.00 64.56 120 SER A N 1
ATOM 928 C CA . SER A 1 120 ? -4.572 1.298 -15.380 1.00 64.56 120 SER A CA 1
ATOM 929 C C . SER A 1 120 ? -3.451 1.207 -14.350 1.00 64.56 120 SER A C 1
ATOM 931 O O . SER A 1 120 ? -3.281 0.213 -13.645 1.00 64.56 120 SER A O 1
ATOM 933 N N . SER A 1 121 ? -2.686 2.279 -14.221 1.00 80.19 121 SER A N 1
ATOM 934 C CA . SER A 1 121 ? -1.646 2.405 -13.205 1.00 80.19 121 SER A CA 1
ATOM 935 C C . SER A 1 121 ? -2.219 2.601 -11.791 1.00 80.19 121 SER A C 1
ATOM 937 O O . SER A 1 121 ? -1.620 3.332 -11.017 1.00 80.19 121 SER A O 1
ATOM 939 N N . VAL A 1 122 ? -3.381 2.036 -11.436 1.00 87.38 122 VAL A N 1
ATOM 940 C CA . VAL A 1 122 ? -4.044 2.276 -10.143 1.00 87.38 122 VAL A CA 1
ATOM 941 C C . VAL A 1 122 ? -4.077 1.001 -9.306 1.00 87.38 122 VAL A C 1
ATOM 943 O O . VAL A 1 122 ? -4.688 0.019 -9.708 1.00 87.38 122 VAL A O 1
ATOM 946 N N . ILE A 1 123 ? -3.508 1.044 -8.102 1.00 89.31 123 ILE A N 1
ATOM 947 C CA . ILE A 1 123 ? -3.676 -0.019 -7.103 1.00 89.31 123 ILE A CA 1
ATOM 948 C C . ILE A 1 123 ? -4.745 0.425 -6.110 1.00 89.31 123 ILE A C 1
ATOM 950 O O . ILE A 1 123 ? -4.698 1.539 -5.582 1.00 89.31 123 ILE A O 1
ATOM 954 N N . ARG A 1 124 ? -5.712 -0.451 -5.839 1.00 92.00 124 ARG A N 1
ATOM 955 C CA . ARG A 1 124 ? -6.740 -0.226 -4.820 1.00 92.00 124 ARG A CA 1
ATOM 956 C C . ARG A 1 124 ? -6.372 -0.988 -3.565 1.00 92.00 124 ARG A C 1
ATOM 958 O O . ARG A 1 124 ? -6.211 -2.201 -3.615 1.00 92.00 124 ARG A O 1
ATOM 965 N N . LEU A 1 125 ? -6.257 -0.259 -2.466 1.00 95.06 125 LEU A N 1
ATOM 966 C CA . LEU A 1 125 ? -5.882 -0.806 -1.176 1.00 95.06 125 LEU A CA 1
ATOM 967 C C . LEU A 1 125 ? -7.008 -0.613 -0.171 1.00 95.06 125 LEU A C 1
ATOM 969 O O . LEU A 1 125 ? -7.648 0.439 -0.120 1.00 95.06 125 LEU A O 1
ATOM 973 N N . LEU A 1 126 ? -7.187 -1.622 0.663 1.00 95.62 126 LEU A N 1
ATOM 974 C CA . LEU A 1 126 ? -8.007 -1.578 1.857 1.00 95.62 126 LEU A CA 1
ATOM 975 C C . LEU A 1 126 ? -7.077 -1.531 3.067 1.00 95.62 126 LEU A C 1
ATOM 977 O O . LEU A 1 126 ? -6.164 -2.349 3.207 1.00 95.62 126 LEU A O 1
ATOM 981 N N . VAL A 1 127 ? -7.297 -0.545 3.927 1.00 96.69 127 VAL A N 1
ATOM 982 C CA . VAL A 1 127 ? -6.559 -0.366 5.174 1.00 96.69 127 VAL A CA 1
ATOM 983 C C . VAL A 1 127 ? -7.382 -0.996 6.289 1.00 96.69 127 VAL A C 1
ATOM 985 O O . VAL A 1 127 ? -8.524 -0.607 6.515 1.00 96.69 127 VAL A O 1
ATOM 988 N N . PHE A 1 128 ? -6.806 -1.959 7.000 1.00 93.56 128 PHE A N 1
ATOM 989 C CA . PHE A 1 128 ? -7.460 -2.623 8.127 1.00 93.56 128 PHE A CA 1
ATOM 990 C C . PHE A 1 128 ? -6.711 -2.321 9.410 1.00 93.56 128 PHE A C 1
ATOM 992 O O . PHE A 1 128 ? -5.499 -2.518 9.468 1.00 93.56 128 PHE A O 1
ATOM 999 N N . SER A 1 129 ? -7.428 -1.897 10.449 1.00 88.94 129 SER A N 1
ATOM 1000 C CA . SER A 1 129 ? -6.836 -1.762 11.779 1.00 88.94 129 SER A CA 1
ATOM 1001 C C . SER A 1 129 ? -6.306 -3.121 12.236 1.00 88.94 129 SER A C 1
ATOM 1003 O O . SER A 1 129 ? -7.037 -4.112 12.284 1.00 88.94 129 SER A O 1
ATOM 1005 N N . ALA A 1 130 ? -5.016 -3.181 12.547 1.00 80.75 130 ALA A N 1
ATOM 1006 C CA . ALA A 1 130 ? -4.438 -4.306 13.248 1.00 80.75 130 ALA A CA 1
ATOM 1007 C C . ALA A 1 130 ? -4.623 -3.981 14.722 1.00 80.75 130 ALA A C 1
ATOM 1009 O O . ALA A 1 130 ? -3.779 -3.310 15.312 1.00 80.75 130 ALA A O 1
ATOM 1010 N N . ALA A 1 131 ? -5.766 -4.375 15.289 1.00 64.94 131 ALA A N 1
ATOM 1011 C CA . ALA A 1 131 ? -5.969 -4.219 16.717 1.00 64.94 131 ALA A CA 1
ATOM 1012 C C . ALA A 1 131 ? -4.760 -4.857 17.427 1.00 64.94 131 ALA A C 1
ATOM 1014 O O . ALA A 1 131 ? -4.510 -6.051 17.222 1.00 64.94 131 ALA A O 1
ATOM 1015 N N . PRO A 1 132 ? -3.980 -4.106 18.228 1.00 56.22 132 PRO A N 1
ATOM 1016 C CA . PRO A 1 132 ? -3.183 -4.768 19.238 1.00 56.22 132 PRO A CA 1
ATOM 1017 C C . PRO A 1 132 ? -4.208 -5.491 20.102 1.00 56.22 132 PRO A C 1
ATOM 1019 O O . PRO A 1 132 ? -5.241 -4.905 20.429 1.00 56.22 132 PRO A O 1
ATOM 1022 N N . TYR A 1 133 ? -3.985 -6.768 20.396 1.00 52.75 133 TYR A N 1
ATOM 1023 C CA . TYR A 1 133 ? -4.770 -7.487 21.391 1.00 52.75 133 TYR A CA 1
ATOM 1024 C C . TYR A 1 133 ? -4.983 -6.542 22.580 1.00 52.75 133 TYR A C 1
ATOM 1026 O O . TYR A 1 133 ? -4.013 -6.169 23.243 1.00 52.75 133 TYR A O 1
ATOM 1034 N N . GLN A 1 134 ? -6.208 -6.041 22.772 1.00 52.25 134 GLN A N 1
ATOM 1035 C CA . GLN A 1 134 ? -6.493 -5.173 23.902 1.00 52.25 134 GLN A CA 1
ATOM 1036 C C . GLN A 1 134 ? -6.440 -6.075 25.127 1.00 52.25 134 GLN A C 1
ATOM 1038 O O . GLN A 1 134 ? -7.407 -6.749 25.461 1.00 52.25 134 GLN A O 1
ATOM 1043 N N . CYS A 1 135 ? -5.280 -6.122 25.775 1.00 42.62 135 CYS A N 1
ATOM 1044 C CA . CYS A 1 135 ? -5.212 -6.520 27.164 1.00 42.62 135 CYS A CA 1
ATOM 1045 C C . CYS A 1 135 ? -5.818 -5.358 27.957 1.00 42.62 135 CYS A C 1
ATOM 1047 O O . CYS A 1 135 ? -5.116 -4.439 28.376 1.00 42.62 135 CYS A O 1
ATOM 1049 N N . THR A 1 136 ? -7.144 -5.347 28.090 1.00 50.72 136 THR A N 1
ATOM 1050 C CA . THR A 1 136 ? -7.821 -4.600 29.149 1.00 50.72 136 THR A CA 1
ATOM 1051 C C . THR A 1 136 ? -7.405 -5.230 30.471 1.00 50.72 136 THR A C 1
ATOM 1053 O O . THR A 1 136 ? -8.075 -6.126 30.981 1.00 50.72 136 THR A O 1
ATOM 1056 N N . ILE A 1 137 ? -6.268 -4.796 31.013 1.00 59.72 137 ILE A N 1
ATOM 1057 C CA . ILE A 1 137 ? -5.996 -4.972 32.435 1.00 59.72 137 ILE A CA 1
ATOM 1058 C C . ILE A 1 137 ? -6.913 -3.969 33.136 1.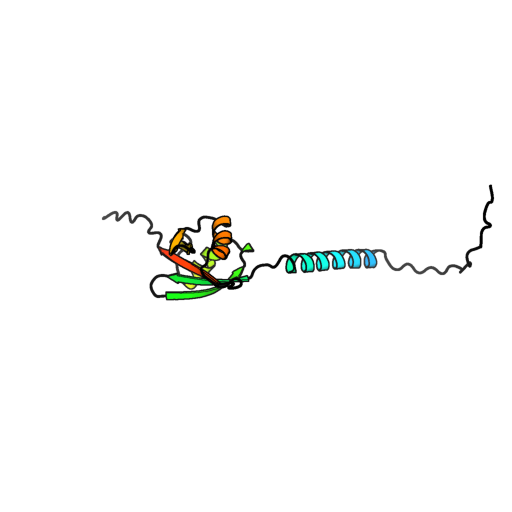00 59.72 137 ILE A C 1
ATOM 1060 O O . ILE A 1 137 ? -6.629 -2.774 33.161 1.00 59.72 137 ILE A O 1
ATOM 1064 N N . TYR A 1 138 ? -8.061 -4.450 33.613 1.00 53.19 138 TYR A N 1
ATOM 1065 C CA . TYR A 1 138 ? -8.854 -3.730 34.602 1.00 53.19 138 TYR A CA 1
ATOM 1066 C C . TYR A 1 138 ? -8.001 -3.615 35.874 1.00 53.19 138 TYR A C 1
ATOM 1068 O O . TYR A 1 138 ? -7.569 -4.636 36.409 1.00 53.19 138 TYR A O 1
ATOM 1076 N N . MET A 1 139 ? -7.736 -2.380 36.304 1.00 58.69 139 MET A N 1
ATOM 1077 C CA . MET A 1 139 ? -7.191 -2.026 37.620 1.00 58.69 139 MET A CA 1
ATOM 1078 C C . MET A 1 139 ? -8.286 -1.333 38.420 1.00 58.69 139 MET A C 1
ATOM 1080 O O . MET A 1 139 ? -9.027 -0.537 37.796 1.00 58.69 139 MET A O 1
#